Protein AF-A0A7V9TSR8-F1 (afdb_monomer_lite)

pLDDT: mean 73.07, std 15.77, range [40.69, 89.75]

Radius of gyration: 12.71 Å; chains: 1; bounding box: 33×28×26 Å

Foldseek 3Di:
DDDDDDDDDDDDPDDQDQVNLVVVCVVVVHDFDPDDDGDVVSVVVVCVVPPD

Structure (mmCIF, N/CA/C/O backbone):
data_AF-A0A7V9TSR8-F1
#
_entry.id   AF-A0A7V9TSR8-F1
#
loop_
_atom_site.group_PDB
_atom_site.id
_atom_site.type_symbol
_atom_site.label_atom_id
_atom_site.label_alt_id
_atom_site.label_comp_id
_atom_site.label_asym_id
_atom_site.label_entity_id
_atom_site.label_seq_id
_atom_site.pdbx_PDB_ins_code
_atom_site.Cartn_x
_atom_site.Cartn_y
_atom_site.Cartn_z
_atom_site.occupancy
_atom_site.B_iso_or_equiv
_atom_site.auth_seq_id
_atom_site.auth_comp_id
_atom_site.auth_asym_id
_atom_site.auth_atom_id
_atom_site.pdbx_PDB_model_num
ATOM 1 N N . ARG A 1 1 ? -17.079 -18.735 -18.192 1.00 40.69 1 ARG A N 1
ATOM 2 C CA . ARG A 1 1 ? -15.787 -19.438 -18.415 1.00 40.69 1 ARG A CA 1
ATOM 3 C C . ARG A 1 1 ? -14.683 -18.551 -17.851 1.00 40.69 1 ARG A C 1
ATOM 5 O O . ARG A 1 1 ? -14.523 -17.447 -18.347 1.00 40.69 1 ARG A O 1
ATOM 12 N N . GLY A 1 2 ? -14.024 -18.976 -16.769 1.00 51.28 2 GLY A N 1
ATOM 13 C CA . GLY A 1 2 ? -13.003 -18.186 -16.075 1.00 51.28 2 GLY A CA 1
ATOM 14 C C . GLY A 1 2 ? -11.732 -18.023 -16.908 1.00 51.28 2 GLY A C 1
ATOM 15 O O . GLY A 1 2 ? -11.241 -18.995 -17.484 1.00 51.28 2 GLY A O 1
ATOM 16 N N . VAL A 1 3 ? -11.216 -16.797 -16.977 1.00 52.66 3 VAL A N 1
ATOM 17 C CA . VAL A 1 3 ? -9.933 -16.514 -17.625 1.00 52.66 3 VAL A CA 1
ATOM 18 C C . VAL A 1 3 ? -8.831 -16.718 -16.592 1.00 52.66 3 VAL A C 1
ATOM 20 O O . VAL A 1 3 ? -8.833 -16.128 -15.512 1.00 52.66 3 VAL A O 1
ATOM 23 N N . ARG A 1 4 ? -7.936 -17.648 -16.920 1.00 50.88 4 ARG A N 1
ATOM 24 C CA . ARG A 1 4 ? -6.807 -18.090 -16.103 1.00 50.88 4 ARG A CA 1
ATOM 25 C C . ARG A 1 4 ? -5.809 -16.939 -15.969 1.00 50.88 4 ARG A C 1
ATOM 27 O O . ARG A 1 4 ? -5.427 -16.340 -16.969 1.00 50.88 4 ARG A O 1
ATOM 34 N N . ARG A 1 5 ? -5.376 -16.656 -14.738 1.00 49.47 5 ARG A N 1
ATOM 35 C CA . ARG A 1 5 ? -4.227 -15.789 -14.452 1.00 49.47 5 ARG A CA 1
ATOM 36 C C . ARG A 1 5 ? -2.962 -16.462 -14.991 1.00 49.47 5 ARG A C 1
ATOM 38 O O . ARG A 1 5 ? -2.535 -17.472 -14.443 1.00 49.47 5 ARG A O 1
ATOM 45 N N . THR A 1 6 ? -2.376 -15.909 -16.047 1.00 42.34 6 THR A N 1
ATOM 46 C CA . THR A 1 6 ? -1.000 -16.204 -16.464 1.00 42.34 6 THR A CA 1
ATOM 47 C C . THR A 1 6 ? -0.039 -15.352 -15.641 1.00 42.34 6 THR A C 1
ATOM 49 O O . THR A 1 6 ? -0.164 -14.128 -15.596 1.00 42.34 6 THR A O 1
ATOM 52 N N . ALA A 1 7 ? 0.869 -16.023 -14.937 1.00 48.59 7 ALA A N 1
ATOM 53 C CA . ALA A 1 7 ? 1.884 -15.424 -14.084 1.00 48.59 7 ALA A CA 1
ATOM 54 C C . ALA A 1 7 ? 3.153 -15.037 -14.862 1.00 48.59 7 ALA A C 1
ATOM 56 O O . ALA A 1 7 ? 3.457 -15.621 -15.898 1.00 48.59 7 ALA A O 1
ATOM 57 N N . ALA A 1 8 ? 3.888 -14.109 -14.241 1.00 52.50 8 ALA A N 1
ATOM 58 C CA . ALA A 1 8 ? 5.302 -13.779 -14.417 1.00 52.50 8 ALA A CA 1
ATOM 59 C C . ALA A 1 8 ? 5.718 -13.123 -15.746 1.00 52.50 8 ALA A C 1
ATOM 61 O O . ALA A 1 8 ? 6.371 -13.731 -16.588 1.00 52.50 8 ALA A O 1
ATOM 62 N N . ALA A 1 9 ? 5.438 -11.822 -15.870 1.00 53.81 9 ALA A N 1
ATOM 63 C CA . ALA A 1 9 ? 6.313 -10.943 -16.638 1.00 53.81 9 ALA A CA 1
ATOM 64 C C . ALA A 1 9 ? 7.468 -10.510 -15.723 1.00 53.81 9 ALA A C 1
ATOM 66 O O . ALA A 1 9 ? 7.230 -10.006 -14.623 1.00 53.81 9 ALA A O 1
ATOM 67 N N . ALA A 1 10 ? 8.703 -10.748 -16.167 1.00 54.12 10 ALA A N 1
ATOM 68 C CA . ALA A 1 10 ? 9.908 -10.227 -15.537 1.00 54.12 10 ALA A CA 1
ATOM 69 C C . ALA A 1 10 ? 9.765 -8.708 -15.364 1.00 54.12 10 ALA A C 1
ATOM 71 O O . ALA A 1 10 ? 9.494 -7.994 -16.332 1.00 54.12 10 ALA A O 1
ATOM 72 N N . ARG A 1 11 ? 9.876 -8.223 -14.124 1.00 57.41 11 ARG A N 1
ATOM 73 C CA . ARG A 1 11 ? 9.782 -6.792 -13.839 1.00 57.41 11 ARG A CA 1
ATOM 74 C C . ARG A 1 11 ? 11.098 -6.127 -14.252 1.00 57.41 11 ARG A C 1
ATOM 76 O O . ARG A 1 11 ? 12.145 -6.559 -13.774 1.00 57.41 11 ARG A O 1
ATOM 83 N N . PRO A 1 12 ? 11.080 -5.095 -15.109 1.00 46.34 12 PRO A N 1
ATOM 84 C CA . PRO A 1 12 ? 12.236 -4.223 -15.239 1.00 46.34 12 PRO A CA 1
ATOM 85 C C . PRO A 1 12 ? 12.490 -3.558 -13.874 1.00 46.34 12 PRO A C 1
ATOM 87 O O . PRO A 1 12 ? 11.541 -3.310 -13.127 1.00 46.34 12 PRO A O 1
ATOM 90 N N . VAL A 1 13 ? 13.761 -3.311 -13.540 1.00 52.66 13 VAL A N 1
ATOM 91 C CA . VAL A 1 1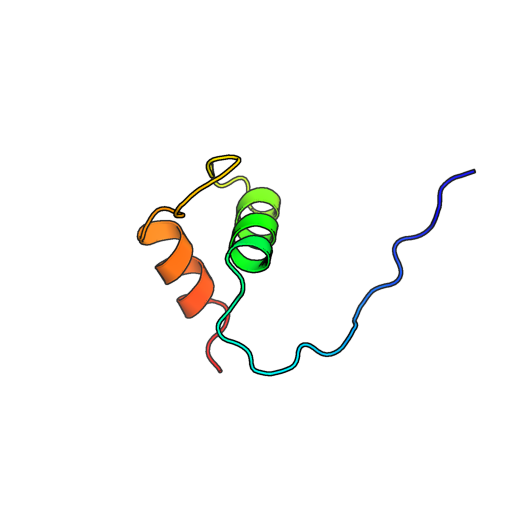3 ? 14.224 -2.673 -12.292 1.00 52.66 13 VAL A CA 1
ATOM 92 C C . VAL A 1 13 ? 13.823 -1.192 -12.304 1.00 52.66 13 VAL A C 1
ATOM 94 O O . VAL A 1 13 ? 14.639 -0.290 -12.458 1.00 52.66 13 VAL A O 1
ATOM 97 N N . HIS A 1 14 ? 12.521 -0.940 -12.244 1.00 53.19 14 HIS A N 1
ATOM 98 C CA . HIS A 1 14 ? 11.954 0.359 -11.935 1.00 53.19 14 HIS A CA 1
ATOM 99 C C . HIS A 1 14 ? 11.743 0.416 -10.422 1.00 53.19 14 HIS A C 1
ATOM 101 O O . HIS A 1 14 ? 11.466 -0.623 -9.812 1.00 53.19 14 HIS A O 1
ATOM 107 N N . PRO A 1 15 ? 11.861 1.603 -9.799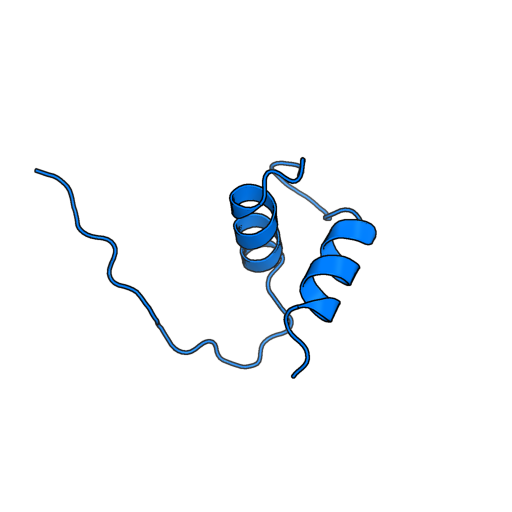 1.00 58.69 15 PRO A N 1
ATOM 108 C CA . PRO A 1 15 ? 11.454 1.771 -8.409 1.00 58.69 15 PRO A CA 1
ATOM 109 C C . PRO A 1 15 ? 10.060 1.155 -8.233 1.00 58.69 15 PRO A C 1
ATOM 111 O O . PRO A 1 15 ? 9.214 1.366 -9.105 1.00 58.69 15 PRO A O 1
ATOM 114 N N . PRO A 1 16 ? 9.831 0.357 -7.172 1.00 62.75 16 PRO A N 1
ATOM 115 C CA . PRO A 1 16 ? 8.619 -0.433 -7.043 1.00 62.75 16 PRO A CA 1
ATOM 116 C C . PRO A 1 16 ? 7.413 0.484 -7.168 1.00 62.75 16 PRO A C 1
ATOM 118 O O . PRO A 1 16 ? 7.222 1.402 -6.364 1.00 62.75 16 PRO A O 1
ATOM 121 N N . ASP A 1 17 ? 6.629 0.249 -8.215 1.00 73.88 17 ASP A N 1
ATOM 122 C CA . ASP A 1 17 ? 5.452 1.045 -8.492 1.00 73.88 17 ASP A CA 1
ATOM 123 C C . ASP A 1 17 ? 4.517 0.951 -7.282 1.00 73.88 17 ASP A C 1
ATOM 125 O O . ASP A 1 17 ? 4.338 -0.118 -6.689 1.00 73.88 17 ASP A O 1
ATOM 129 N N . ILE A 1 18 ? 3.895 2.066 -6.895 1.00 79.38 18 ILE A N 1
ATOM 130 C CA . ILE A 1 18 ? 2.964 2.101 -5.752 1.00 79.38 18 ILE A CA 1
ATOM 131 C C . ILE A 1 18 ? 1.861 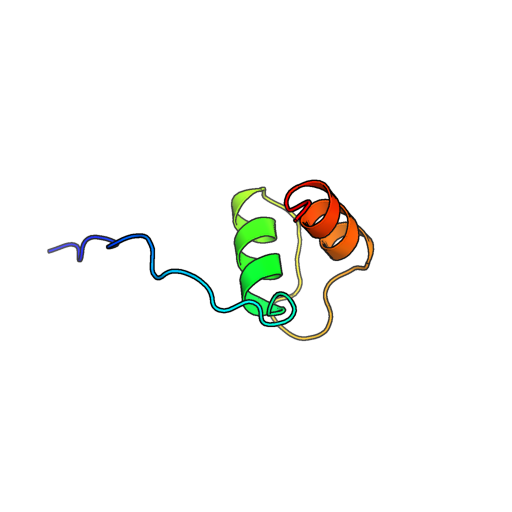1.043 -5.935 1.00 79.38 18 ILE A C 1
ATOM 133 O O . ILE A 1 18 ? 1.387 0.456 -4.963 1.00 79.38 18 ILE A O 1
ATOM 137 N N . ALA A 1 19 ? 1.495 0.739 -7.183 1.00 81.88 19 ALA A N 1
ATOM 138 C CA . ALA A 1 19 ? 0.568 -0.331 -7.528 1.00 81.88 19 ALA A CA 1
ATOM 139 C C . ALA A 1 19 ? 1.048 -1.727 -7.085 1.00 81.88 19 ALA A C 1
ATOM 141 O O . ALA A 1 19 ? 0.241 -2.517 -6.594 1.00 81.88 19 ALA A O 1
ATOM 142 N N . ASP A 1 20 ? 2.339 -2.027 -7.213 1.00 85.06 20 ASP A N 1
ATOM 143 C CA . ASP A 1 20 ? 2.912 -3.326 -6.857 1.00 85.06 20 ASP A CA 1
ATOM 144 C C . ASP A 1 20 ? 2.984 -3.516 -5.345 1.00 85.06 20 ASP A C 1
ATOM 146 O O . ASP A 1 20 ? 2.521 -4.537 -4.828 1.00 85.06 20 ASP A O 1
ATOM 150 N N . VAL A 1 21 ? 3.456 -2.492 -4.630 1.00 85.94 21 VAL A N 1
ATOM 151 C CA . VAL A 1 21 ? 3.456 -2.473 -3.161 1.00 85.94 21 VAL A CA 1
ATOM 152 C C . VAL A 1 21 ? 2.033 -2.618 -2.628 1.00 85.94 21 VAL A C 1
ATOM 154 O O . VAL A 1 21 ? 1.780 -3.362 -1.684 1.00 85.94 21 VAL A O 1
ATOM 157 N N . ARG A 1 22 ? 1.066 -1.952 -3.263 1.00 85.62 22 ARG A N 1
ATOM 158 C CA . ARG A 1 22 ? -0.342 -2.030 -2.881 1.00 85.62 22 ARG A CA 1
ATOM 159 C C . ARG A 1 22 ? -0.933 -3.418 -3.100 1.00 85.62 22 ARG A C 1
ATOM 161 O O . ARG A 1 22 ? -1.686 -3.900 -2.260 1.00 85.62 22 ARG A O 1
ATOM 168 N N . ARG A 1 23 ? -0.594 -4.065 -4.212 1.00 87.31 23 ARG A N 1
ATOM 169 C CA . ARG A 1 23 ? -1.055 -5.420 -4.526 1.00 87.31 23 ARG A CA 1
ATOM 170 C C . ARG A 1 23 ? -0.498 -6.434 -3.530 1.00 87.31 23 ARG A C 1
ATOM 172 O O . ARG A 1 23 ? -1.252 -7.254 -3.021 1.00 87.31 23 ARG A O 1
ATOM 179 N N . TRP A 1 24 ? 0.785 -6.306 -3.205 1.00 89.44 24 TRP A N 1
ATOM 180 C CA . TRP A 1 24 ? 1.446 -7.067 -2.146 1.00 89.44 24 TRP A CA 1
ATOM 181 C C . TR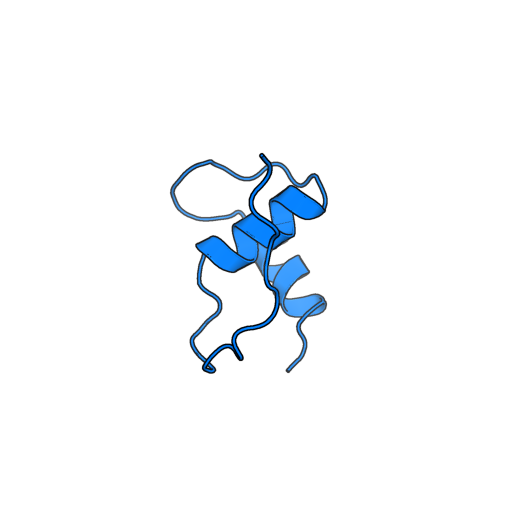P A 1 24 ? 0.805 -6.823 -0.773 1.00 89.44 24 TRP A C 1
ATOM 183 O O . TRP A 1 24 ? 0.559 -7.762 -0.020 1.00 89.44 24 TRP A O 1
ATOM 193 N N . ALA A 1 25 ? 0.469 -5.570 -0.465 1.00 89.31 25 ALA A N 1
ATOM 194 C CA . ALA A 1 25 ? -0.127 -5.206 0.812 1.00 89.31 25 ALA A CA 1
ATOM 195 C C . ALA A 1 25 ? -1.535 -5.802 0.973 1.00 89.31 25 ALA A C 1
ATOM 197 O O . ALA A 1 25 ? -1.845 -6.375 2.016 1.00 89.31 25 ALA A O 1
ATOM 198 N N . LEU A 1 26 ? -2.366 -5.723 -0.073 1.00 87.94 26 LEU A N 1
ATOM 199 C CA . LEU A 1 26 ? -3.710 -6.307 -0.087 1.00 87.94 26 LEU A CA 1
ATOM 200 C C . LEU A 1 26 ? -3.688 -7.836 0.020 1.00 87.94 26 LEU A C 1
ATOM 202 O O . LEU A 1 26 ? -4.513 -8.393 0.737 1.00 87.94 26 LEU A O 1
ATOM 206 N N . ASP A 1 27 ? -2.741 -8.506 -0.644 1.00 89.38 27 ASP A N 1
ATOM 207 C CA . ASP A 1 27 ? -2.568 -9.967 -0.570 1.00 89.38 27 ASP A CA 1
ATOM 208 C C . ASP A 1 27 ? -2.294 -10.447 0.866 1.00 89.38 27 ASP A C 1
ATOM 210 O O . ASP A 1 27 ? -2.740 -11.513 1.281 1.00 89.38 27 ASP A O 1
ATOM 214 N N . ARG A 1 28 ? -1.645 -9.597 1.667 1.00 89.75 28 ARG A N 1
ATOM 215 C CA . ARG A 1 28 ? -1.326 -9.854 3.080 1.00 89.75 28 ARG A CA 1
ATOM 216 C C . ARG A 1 28 ? -2.365 -9.356 4.067 1.00 89.75 28 ARG A C 1
ATOM 218 O O . ARG A 1 28 ? -2.185 -9.520 5.270 1.00 89.75 28 ARG A O 1
ATOM 225 N N . GLY A 1 29 ? -3.434 -8.734 3.579 1.00 88.81 29 GLY A N 1
ATOM 226 C CA . GLY A 1 29 ? -4.479 -8.164 4.422 1.00 88.81 29 GLY A CA 1
ATOM 227 C C . GLY A 1 29 ? -4.096 -6.842 5.091 1.00 88.81 29 GLY A C 1
ATOM 228 O O . GLY A 1 29 ? -4.755 -6.430 6.044 1.00 88.81 29 GLY A O 1
ATOM 229 N N . TYR A 1 30 ? -3.065 -6.144 4.609 1.00 88.88 30 TYR A N 1
ATOM 230 C CA . TYR A 1 30 ? -2.780 -4.795 5.086 1.00 88.88 30 TYR A CA 1
ATOM 231 C C . TYR A 1 30 ? -3.828 -3.800 4.574 1.00 88.88 30 TYR A C 1
ATOM 233 O O . TYR A 1 30 ? -4.166 -3.761 3.388 1.00 88.88 30 TYR A O 1
ATOM 241 N N . ALA A 1 31 ? -4.296 -2.928 5.468 1.00 82.88 31 ALA A N 1
ATOM 242 C CA . ALA A 1 31 ? -5.208 -1.845 5.124 1.00 82.88 31 ALA A CA 1
ATOM 243 C C . ALA A 1 31 ? -4.458 -0.719 4.390 1.00 82.88 31 ALA A C 1
ATOM 245 O O . ALA A 1 31 ? -3.759 0.094 5.001 1.00 82.88 31 ALA A O 1
ATOM 246 N N . VAL A 1 32 ? -4.618 -0.670 3.068 1.00 84.19 32 VAL A N 1
ATOM 247 C CA . VAL A 1 32 ? -4.025 0.344 2.187 1.00 84.19 32 VAL A CA 1
ATOM 248 C C . VAL A 1 32 ? -5.108 1.148 1.478 1.00 84.19 32 VAL A C 1
ATOM 250 O O . VAL A 1 32 ? -6.120 0.602 1.042 1.00 84.19 32 VAL A O 1
ATOM 253 N N . ALA A 1 33 ? -4.894 2.460 1.364 1.00 78.75 33 ALA A N 1
ATOM 254 C CA . ALA A 1 33 ? -5.826 3.350 0.683 1.00 78.75 33 ALA A CA 1
ATOM 255 C C . ALA A 1 33 ? -5.960 2.983 -0.801 1.00 78.75 33 ALA A C 1
ATOM 257 O O . ALA A 1 33 ? -5.000 2.519 -1.425 1.00 78.75 33 ALA A O 1
ATOM 258 N N . ASP A 1 34 ? -7.147 3.220 -1.377 1.00 66.19 34 ASP A N 1
ATOM 259 C CA . ASP A 1 34 ? -7.378 2.900 -2.786 1.00 66.19 34 ASP A CA 1
ATOM 260 C C . ASP A 1 34 ? -6.572 3.785 -3.742 1.00 66.19 34 ASP A C 1
ATOM 262 O O . ASP A 1 34 ? -6.274 3.414 -4.871 1.00 66.19 34 ASP A O 1
ATOM 266 N N . ARG A 1 35 ? -6.172 4.970 -3.289 1.00 69.62 35 ARG A N 1
ATOM 267 C CA . ARG A 1 35 ? -5.388 5.916 -4.080 1.00 69.62 35 ARG A CA 1
ATOM 268 C C . ARG A 1 35 ? -4.466 6.719 -3.177 1.00 69.62 35 ARG A C 1
ATOM 270 O O . ARG A 1 35 ? -4.730 6.871 -1.986 1.00 69.62 35 ARG A O 1
ATOM 277 N N . GLY A 1 36 ? -3.422 7.283 -3.777 1.00 73.12 36 GLY A N 1
ATOM 278 C CA . GLY A 1 36 ? -2.481 8.171 -3.100 1.00 73.12 36 GLY A CA 1
ATOM 279 C C . GLY A 1 36 ? -1.271 7.444 -2.520 1.00 73.12 36 GLY A C 1
ATOM 280 O O . GLY A 1 36 ? -0.914 6.350 -2.953 1.00 73.12 36 GLY A O 1
ATOM 281 N N . ARG A 1 37 ? -0.596 8.095 -1.568 1.00 79.31 37 ARG A N 1
ATOM 282 C CA . ARG A 1 37 ? 0.620 7.549 -0.960 1.00 79.31 37 ARG A CA 1
ATOM 283 C C . ARG A 1 37 ? 0.282 6.430 0.021 1.00 79.31 37 ARG A C 1
ATOM 285 O O . ARG A 1 37 ? -0.607 6.574 0.858 1.00 79.31 37 ARG A O 1
ATOM 292 N N . LEU A 1 38 ? 1.038 5.341 -0.057 1.00 80.44 38 LEU A N 1
ATOM 293 C CA . LEU A 1 38 ? 1.015 4.274 0.939 1.00 80.44 38 LEU A CA 1
ATOM 294 C C . LEU A 1 38 ? 1.674 4.752 2.237 1.00 80.44 38 LEU A C 1
ATOM 296 O O . LEU A 1 38 ? 2.575 5.593 2.222 1.00 80.44 38 LEU A O 1
ATOM 300 N N . LYS A 1 39 ? 1.238 4.188 3.368 1.00 84.50 39 LYS A N 1
ATOM 301 C CA . LYS A 1 39 ? 1.903 4.409 4.657 1.00 84.50 39 LYS A CA 1
ATOM 302 C C . LYS A 1 39 ? 3.358 3.949 4.585 1.00 84.50 39 LYS A C 1
ATOM 304 O O . LYS A 1 39 ? 3.663 2.941 3.946 1.00 84.50 39 LYS A O 1
ATOM 309 N N . VAL A 1 40 ? 4.236 4.656 5.297 1.00 85.88 40 VAL A N 1
ATOM 310 C CA . VAL A 1 40 ? 5.673 4.345 5.324 1.00 85.88 40 VAL A CA 1
ATOM 311 C C . VAL A 1 40 ? 5.943 2.927 5.842 1.00 85.88 40 VAL A C 1
ATOM 313 O O . VAL A 1 40 ? 6.828 2.256 5.326 1.00 85.88 40 VAL A O 1
ATOM 316 N N . GLU A 1 41 ? 5.127 2.435 6.779 1.00 88.19 41 GLU A N 1
ATOM 317 C CA . GLU A 1 41 ? 5.207 1.067 7.315 1.00 88.19 41 GLU A CA 1
ATOM 318 C C . GLU A 1 41 ? 5.045 0.004 6.222 1.00 88.19 41 GLU A C 1
ATOM 320 O O . GLU A 1 41 ? 5.780 -0.978 6.199 1.00 88.19 41 GLU A O 1
ATOM 325 N N . ILE A 1 42 ? 4.128 0.221 5.272 1.00 88.19 42 ILE A N 1
ATOM 326 C CA . ILE A 1 42 ? 3.885 -0.708 4.161 1.00 88.19 42 ILE A CA 1
ATOM 327 C C . ILE A 1 42 ? 5.081 -0.713 3.206 1.00 88.19 42 ILE A C 1
ATOM 329 O O . ILE A 1 42 ? 5.519 -1.775 2.774 1.00 88.19 42 ILE A O 1
ATOM 333 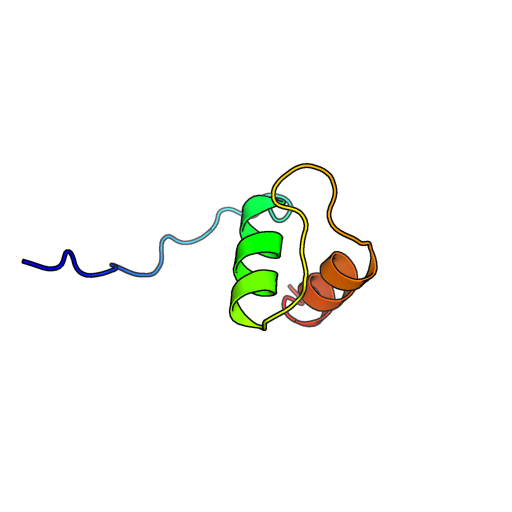N N . HIS A 1 43 ? 5.638 0.465 2.909 1.00 84.56 43 HIS A N 1
ATOM 334 C CA . HIS A 1 43 ? 6.841 0.583 2.082 1.00 84.56 43 HIS A CA 1
ATOM 335 C C . HIS A 1 43 ? 8.049 -0.108 2.719 1.00 84.56 43 HIS A C 1
ATOM 337 O O . HIS A 1 43 ? 8.768 -0.824 2.029 1.00 84.56 43 HIS A O 1
ATOM 343 N N . GLN A 1 44 ? 8.261 0.070 4.025 1.00 87.94 44 GLN A N 1
ATOM 344 C CA . GLN A 1 44 ? 9.354 -0.587 4.743 1.00 87.94 44 GLN A CA 1
ATOM 345 C C . GLN A 1 44 ? 9.179 -2.105 4.776 1.00 87.94 44 GLN A C 1
ATOM 347 O O . GLN A 1 44 ? 10.136 -2.838 4.543 1.00 87.94 44 GLN A O 1
ATOM 352 N N . ALA A 1 45 ? 7.960 -2.584 5.024 1.00 89.25 45 ALA A N 1
ATOM 353 C CA . ALA A 1 45 ? 7.675 -4.011 5.030 1.00 89.25 45 ALA A CA 1
ATOM 354 C C . ALA A 1 45 ? 7.861 -4.632 3.631 1.00 89.25 45 ALA A C 1
ATOM 356 O O . ALA A 1 45 ? 8.438 -5.710 3.514 1.00 89.25 45 ALA A O 1
ATOM 357 N N . TYR A 1 46 ? 7.473 -3.916 2.570 1.00 86.75 46 TYR A N 1
ATOM 358 C CA . TYR A 1 46 ? 7.729 -4.331 1.191 1.00 86.75 46 TYR A CA 1
ATOM 359 C C . TYR A 1 46 ? 9.228 -4.385 0.871 1.00 86.75 46 TYR A C 1
ATOM 361 O O . TYR A 1 46 ? 9.692 -5.384 0.327 1.00 86.75 46 TYR A O 1
ATOM 369 N N . ALA A 1 47 ? 9.984 -3.347 1.247 1.00 84.94 47 ALA A N 1
ATOM 370 C CA . ALA A 1 47 ? 11.430 -3.270 1.033 1.00 84.94 47 ALA A CA 1
ATOM 371 C C . ALA A 1 47 ? 12.203 -4.339 1.820 1.00 84.94 47 ALA A C 1
ATOM 373 O O . ALA A 1 47 ? 13.203 -4.858 1.344 1.00 84.94 47 ALA A O 1
ATOM 374 N N . ARG A 1 48 ? 11.729 -4.705 3.016 1.00 86.00 48 ARG A N 1
ATOM 375 C CA . ARG A 1 48 ? 12.332 -5.776 3.818 1.00 86.00 48 ARG A CA 1
ATOM 376 C C . ARG A 1 48 ? 12.168 -7.154 3.182 1.00 86.00 48 ARG A C 1
ATOM 378 O O . ARG A 1 48 ? 13.019 -8.013 3.377 1.00 86.00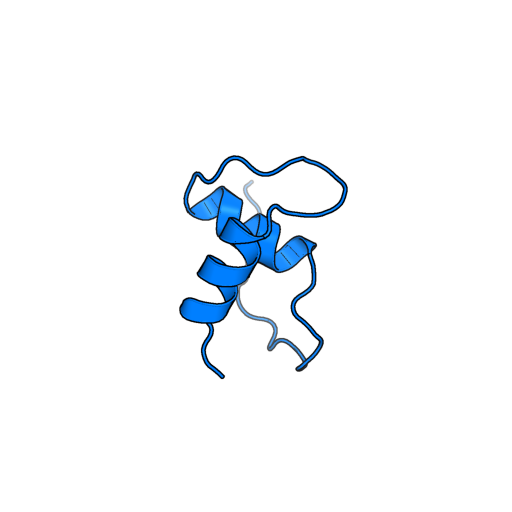 48 ARG A O 1
ATOM 385 N N . GLU A 1 49 ? 11.058 -7.377 2.490 1.00 82.12 49 GLU A N 1
ATOM 386 C CA . GLU A 1 49 ? 10.750 -8.660 1.855 1.00 82.12 49 GLU A CA 1
ATOM 387 C C . GLU A 1 49 ? 11.202 -8.785 0.411 1.00 82.12 49 GLU A C 1
ATOM 389 O O . GLU A 1 49 ? 11.320 -9.897 -0.094 1.00 82.12 49 GLU A O 1
ATOM 394 N N . HIS A 1 50 ? 11.493 -7.657 -0.220 1.00 79.94 50 HIS A N 1
ATOM 395 C CA . HIS A 1 50 ? 12.202 -7.603 -1.485 1.00 79.94 50 HIS A CA 1
ATOM 396 C C . HIS A 1 50 ? 13.564 -6.946 -1.238 1.00 79.94 50 HIS A C 1
ATOM 398 O O . HIS A 1 50 ? 13.779 -5.824 -1.705 1.00 79.94 50 HIS A O 1
ATOM 404 N N . PRO A 1 51 ? 14.458 -7.589 -0.455 1.00 65.69 51 PRO A N 1
ATOM 405 C CA . PRO A 1 51 ? 15.863 -7.251 -0.548 1.00 65.69 51 PRO A CA 1
ATOM 406 C C . PRO A 1 51 ? 16.314 -7.634 -1.964 1.00 65.69 51 PRO A C 1
ATOM 408 O O . PRO A 1 51 ? 15.950 -8.707 -2.449 1.00 65.69 51 PRO A O 1
ATOM 411 N N . ASP A 1 52 ? 17.006 -6.714 -2.628 1.00 61.41 52 ASP A N 1
ATOM 412 C CA . ASP A 1 52 ? 17.592 -6.902 -3.964 1.00 61.41 52 ASP A CA 1
ATOM 413 C C . ASP A 1 52 ? 18.412 -8.205 -4.066 1.00 61.41 52 ASP A C 1
ATOM 415 O O . ASP A 1 52 ? 19.122 -8.536 -3.082 1.00 61.41 52 ASP A O 1
#

Secondary structure (DSSP, 8-state):
-PPP----PPPPSPSPPHHHHHHHHHHTT----SSSPPPHHHHHHHHHHS--

Sequence (52 aa):
RGVRRTAAAARPVHPPDIADVRRWALDRGYAVADRGRLKVEIHQAYAREHPD